Protein AF-A0A8X6F4W1-F1 (afdb_monomer)

Organism: Trichonephila clavata (NCBI:txid2740835)

Sequence (147 aa):
MKTSKLTLVCDIYQLTNKDGKNIQKLVREIEEGKGVAEKFRNRIFKKSSYNASTILLTKIVYKYQGREETLSLLHYAISYKNDQAVKDLLEEAKKQKLLKEVLNEEMTTKHSDGREETHTILTDAISRRDNDMIRAVLKISESMSSN

Structure (mmCIF, N/CA/C/O backbone):
data_AF-A0A8X6F4W1-F1
#
_entry.id   AF-A0A8X6F4W1-F1
#
loop_
_atom_site.group_PDB
_atom_site.id
_atom_site.type_symbol
_atom_site.label_atom_id
_atom_site.label_alt_id
_atom_site.label_comp_id
_atom_site.label_asym_id
_atom_site.label_entity_id
_atom_site.label_seq_id
_atom_site.pdbx_PDB_ins_code
_atom_site.Cartn_x
_atom_site.Cartn_y
_atom_site.Cartn_z
_atom_site.occupancy
_atom_site.B_iso_or_equiv
_atom_site.auth_seq_id
_atom_site.auth_comp_id
_atom_site.auth_asym_id
_atom_site.auth_atom_id
_atom_site.pdbx_PDB_model_num
ATOM 1 N N . MET A 1 1 ? 11.846 -21.231 -9.385 1.00 37.22 1 MET A N 1
ATOM 2 C CA . MET A 1 1 ? 11.665 -19.763 -9.299 1.00 37.22 1 MET A CA 1
ATOM 3 C C . MET A 1 1 ? 12.869 -19.172 -8.574 1.00 37.22 1 MET A C 1
ATOM 5 O O . MET A 1 1 ? 13.155 -19.626 -7.475 1.00 37.22 1 MET A O 1
ATOM 9 N N . LYS A 1 2 ? 13.628 -18.248 -9.187 1.00 34.72 2 LYS A N 1
ATOM 10 C CA . LYS A 1 2 ? 14.707 -17.523 -8.486 1.00 34.72 2 LYS A CA 1
ATOM 11 C C . LYS A 1 2 ? 14.066 -16.511 -7.533 1.00 34.72 2 LYS A C 1
ATOM 13 O O . LYS A 1 2 ? 13.211 -15.743 -7.956 1.00 34.72 2 LYS A O 1
ATOM 18 N N . THR A 1 3 ? 14.456 -16.560 -6.265 1.00 40.00 3 THR A N 1
ATOM 19 C CA . THR A 1 3 ? 13.919 -15.742 -5.173 1.00 40.00 3 THR A CA 1
ATOM 20 C C . THR A 1 3 ? 14.368 -14.292 -5.300 1.00 40.00 3 THR A C 1
ATOM 22 O O . THR A 1 3 ? 15.565 -14.002 -5.262 1.00 40.00 3 THR A O 1
ATOM 25 N N . SER A 1 4 ? 13.410 -13.386 -5.434 1.00 56.12 4 SER A N 1
ATOM 26 C CA . SER A 1 4 ? 13.617 -11.943 -5.353 1.00 56.12 4 SER A CA 1
ATOM 27 C C . SER A 1 4 ? 14.029 -11.543 -3.937 1.00 56.12 4 SER A C 1
ATOM 29 O O . SER A 1 4 ? 13.562 -12.135 -2.962 1.00 56.12 4 SER A O 1
ATOM 31 N N . LYS A 1 5 ? 14.919 -10.554 -3.802 1.00 59.38 5 LYS A N 1
ATOM 32 C CA . LYS A 1 5 ? 15.388 -10.091 -2.488 1.00 59.38 5 LYS A CA 1
ATOM 33 C C . LYS A 1 5 ? 14.600 -8.848 -2.082 1.00 59.38 5 LYS A C 1
ATOM 35 O O . LYS A 1 5 ? 14.753 -7.795 -2.697 1.00 59.38 5 LYS A O 1
ATOM 40 N N . LEU A 1 6 ? 13.771 -8.997 -1.052 1.00 62.94 6 LEU A N 1
ATOM 41 C CA . LEU A 1 6 ? 13.005 -7.915 -0.439 1.00 62.94 6 LEU A CA 1
ATOM 42 C C . LEU A 1 6 ? 13.872 -7.176 0.590 1.00 62.94 6 LEU A C 1
ATOM 44 O O . LEU A 1 6 ? 14.382 -7.785 1.534 1.00 62.94 6 LEU A O 1
ATOM 48 N N . THR A 1 7 ? 13.996 -5.866 0.429 1.00 64.00 7 THR A N 1
ATOM 49 C CA . THR A 1 7 ? 14.605 -4.942 1.390 1.00 64.00 7 THR A CA 1
ATOM 50 C C . THR A 1 7 ? 13.541 -3.925 1.801 1.00 64.00 7 THR A C 1
ATOM 52 O O . THR A 1 7 ? 12.703 -3.544 0.998 1.00 64.00 7 THR A O 1
ATOM 55 N N . LEU A 1 8 ? 13.519 -3.491 3.057 1.00 60.09 8 LEU A N 1
ATOM 56 C CA . LEU A 1 8 ? 12.562 -2.482 3.522 1.00 60.09 8 LEU A CA 1
ATOM 57 C C . LEU A 1 8 ? 13.291 -1.169 3.767 1.00 60.09 8 LEU A C 1
ATOM 59 O O . LEU A 1 8 ? 14.370 -1.189 4.360 1.00 60.09 8 LEU A O 1
ATOM 63 N N . VAL A 1 9 ? 12.700 -0.056 3.338 1.00 58.97 9 VAL A N 1
ATOM 64 C CA . VAL A 1 9 ? 13.258 1.288 3.523 1.00 58.97 9 VAL A CA 1
ATOM 65 C C . VAL A 1 9 ? 12.139 2.215 3.993 1.00 58.97 9 VAL A C 1
ATOM 67 O O . VAL A 1 9 ? 11.059 2.243 3.422 1.00 58.97 9 VAL A O 1
ATOM 70 N N . CYS A 1 10 ? 12.362 2.966 5.066 1.00 50.44 10 CYS A N 1
ATOM 71 C CA . CYS A 1 10 ? 11.440 4.015 5.492 1.00 50.44 10 CYS A CA 1
ATOM 72 C C . CYS A 1 10 ? 12.254 5.291 5.661 1.00 50.44 10 CYS A C 1
ATOM 74 O O . CYS A 1 10 ? 13.130 5.351 6.521 1.00 50.44 10 CYS A O 1
ATOM 76 N N . ASP A 1 11 ? 11.974 6.286 4.824 1.00 43.34 11 ASP A N 1
ATOM 77 C CA . ASP A 1 11 ? 12.757 7.526 4.780 1.00 43.34 11 ASP A CA 1
ATOM 78 C C . ASP A 1 11 ? 12.350 8.505 5.894 1.00 43.34 11 ASP A C 1
ATOM 80 O O . ASP A 1 11 ? 13.105 9.402 6.258 1.00 43.34 11 ASP A O 1
ATOM 84 N N . ILE A 1 12 ? 11.160 8.310 6.471 1.00 41.66 12 ILE A N 1
ATOM 85 C CA . ILE A 1 12 ? 10.542 9.229 7.439 1.00 41.66 12 ILE A CA 1
ATOM 86 C C . ILE A 1 12 ? 10.860 8.834 8.891 1.00 41.66 12 ILE A C 1
ATOM 88 O O . ILE A 1 12 ? 10.790 9.664 9.795 1.00 41.66 12 ILE A O 1
ATOM 92 N N . TYR A 1 13 ? 11.232 7.568 9.125 1.00 50.06 13 TYR A N 1
ATOM 93 C CA . TYR A 1 13 ? 11.576 7.027 10.442 1.00 50.06 13 TYR A CA 1
ATOM 94 C C . TYR A 1 13 ? 12.642 5.933 10.327 1.00 50.06 13 TYR A C 1
ATOM 96 O O . TYR A 1 13 ? 12.531 5.038 9.492 1.00 50.06 13 TYR A O 1
ATOM 104 N N . GLN A 1 14 ? 13.631 5.930 11.229 1.00 53.22 14 GLN A N 1
ATOM 105 C CA . GLN A 1 14 ? 14.532 4.782 11.364 1.00 53.22 14 GLN A CA 1
ATOM 106 C C . GLN A 1 14 ? 13.733 3.567 11.854 1.00 53.22 14 GLN A C 1
ATOM 108 O O . GLN A 1 14 ? 13.318 3.513 13.013 1.00 53.22 14 GLN A O 1
ATOM 113 N N . LEU A 1 15 ? 13.506 2.589 10.972 1.00 59.09 15 LEU A N 1
ATOM 114 C CA . LEU A 1 15 ? 12.886 1.321 11.351 1.00 59.09 15 LEU A CA 1
ATOM 115 C C . LEU A 1 15 ? 13.782 0.607 12.363 1.00 59.09 15 LEU A C 1
ATOM 117 O O . LEU A 1 15 ? 14.956 0.348 12.090 1.00 59.09 15 LEU A O 1
ATOM 121 N N . THR A 1 16 ? 13.231 0.215 13.511 1.00 64.94 16 THR A N 1
ATOM 122 C CA . THR A 1 16 ? 13.954 -0.715 14.381 1.00 64.94 16 THR A CA 1
ATOM 123 C C . THR A 1 16 ? 14.037 -2.091 13.708 1.00 64.94 16 THR A C 1
ATOM 125 O O . THR A 1 16 ? 13.191 -2.460 12.887 1.00 64.94 16 THR A O 1
ATOM 128 N N . ASN A 1 17 ? 15.000 -2.927 14.114 1.00 70.62 17 ASN A N 1
ATOM 129 C CA . ASN A 1 17 ? 15.096 -4.320 13.643 1.00 70.62 17 ASN A CA 1
ATOM 130 C C . ASN A 1 17 ? 13.787 -5.114 13.834 1.00 70.62 17 ASN A C 1
ATOM 132 O O . ASN A 1 17 ? 13.512 -6.069 13.104 1.00 70.62 17 ASN A O 1
ATOM 136 N N . LYS A 1 18 ? 12.976 -4.742 14.831 1.00 76.69 18 LYS A N 1
ATOM 137 C CA . LYS A 1 18 ? 11.679 -5.361 15.102 1.00 76.69 18 LYS A CA 1
ATOM 138 C C . LYS A 1 18 ? 10.595 -4.857 14.150 1.00 76.69 18 LYS A C 1
ATOM 140 O O . LYS A 1 18 ? 9.824 -5.676 13.650 1.00 76.69 18 LYS A O 1
ATOM 145 N N . ASP A 1 19 ? 10.563 -3.557 13.871 1.00 73.81 19 ASP A N 1
ATOM 146 C CA . ASP A 1 19 ? 9.617 -2.969 12.915 1.00 73.81 19 ASP A CA 1
ATOM 147 C C . ASP A 1 19 ? 9.851 -3.533 11.517 1.00 73.81 19 ASP A C 1
ATOM 149 O O . ASP A 1 19 ? 8.899 -3.959 10.869 1.00 73.81 19 ASP A O 1
ATOM 153 N N . GLY A 1 20 ? 11.117 -3.690 11.115 1.00 76.56 20 GLY A N 1
ATOM 154 C CA . GLY A 1 20 ? 11.479 -4.365 9.869 1.00 76.56 20 GLY A CA 1
ATOM 155 C C . GLY A 1 20 ? 10.904 -5.785 9.773 1.00 76.56 20 GLY A C 1
ATOM 156 O O . GLY A 1 20 ? 10.246 -6.118 8.790 1.00 76.56 20 GLY A O 1
ATOM 157 N N . LYS A 1 21 ? 11.063 -6.625 10.807 1.00 81.44 21 LYS A N 1
ATOM 158 C CA . LYS A 1 21 ? 10.488 -7.990 10.818 1.00 81.44 21 LYS A CA 1
ATOM 159 C C . LYS A 1 21 ? 8.960 -7.988 10.729 1.00 81.44 21 LYS A C 1
ATOM 161 O O . LYS A 1 21 ? 8.380 -8.823 10.035 1.00 81.44 21 LYS A O 1
ATOM 166 N N . ASN A 1 22 ? 8.314 -7.061 11.426 1.00 85.56 22 ASN A N 1
ATOM 167 C CA . ASN A 1 22 ? 6.862 -6.934 11.437 1.00 85.56 22 ASN A CA 1
ATOM 168 C C . ASN A 1 22 ? 6.313 -6.462 10.087 1.00 85.56 22 ASN A C 1
ATOM 170 O O . ASN A 1 22 ? 5.343 -7.033 9.594 1.00 85.56 22 ASN A O 1
ATOM 174 N N . ILE A 1 23 ? 6.968 -5.489 9.455 1.00 83.88 23 ILE A N 1
ATOM 175 C CA . ILE A 1 23 ? 6.639 -5.038 8.102 1.00 83.88 23 ILE A CA 1
ATOM 176 C C . ILE A 1 23 ? 6.868 -6.175 7.100 1.00 83.88 23 ILE A C 1
ATOM 178 O O . ILE A 1 23 ? 5.998 -6.425 6.281 1.00 83.88 23 ILE A O 1
ATOM 182 N N . GLN A 1 24 ? 7.956 -6.951 7.198 1.00 83.44 24 GLN A N 1
ATOM 183 C CA . GLN A 1 24 ? 8.148 -8.124 6.327 1.00 83.44 24 GLN A CA 1
ATOM 184 C C . GLN A 1 24 ? 7.044 -9.172 6.494 1.00 83.44 24 GLN A C 1
ATOM 186 O O . GLN A 1 24 ? 6.725 -9.898 5.554 1.00 83.44 24 GLN A O 1
ATOM 191 N N . LYS A 1 25 ? 6.496 -9.320 7.705 1.00 88.19 25 LYS A N 1
ATOM 192 C CA . LYS A 1 25 ? 5.337 -10.186 7.924 1.00 88.19 25 LYS A CA 1
ATOM 193 C C . LYS A 1 25 ? 4.107 -9.593 7.244 1.00 88.19 25 LYS A C 1
ATOM 195 O O . LYS A 1 25 ? 3.456 -10.301 6.498 1.00 88.19 25 LYS A O 1
ATOM 200 N N . LEU A 1 26 ? 3.844 -8.302 7.437 1.00 88.44 26 LEU A N 1
ATOM 201 C CA . LEU A 1 26 ? 2.737 -7.596 6.792 1.00 88.44 26 LEU A CA 1
ATOM 202 C C . LEU A 1 26 ? 2.789 -7.701 5.260 1.00 88.44 26 LEU A C 1
ATOM 204 O O . LEU A 1 26 ? 1.774 -7.981 4.638 1.00 88.44 26 LEU A O 1
ATOM 208 N N . VAL A 1 27 ? 3.973 -7.530 4.673 1.00 87.75 27 VAL A N 1
ATOM 209 C CA . VAL A 1 27 ? 4.210 -7.666 3.232 1.00 87.75 27 VAL A CA 1
ATOM 210 C C . VAL A 1 27 ? 3.829 -9.060 2.748 1.00 87.75 27 VAL A C 1
ATOM 212 O O . VAL A 1 27 ? 3.021 -9.167 1.838 1.00 87.75 27 VAL A O 1
ATOM 215 N N . ARG A 1 28 ? 4.305 -10.123 3.407 1.00 88.69 28 ARG A N 1
ATOM 216 C CA . ARG A 1 28 ? 3.932 -11.505 3.054 1.00 88.69 28 ARG A CA 1
ATOM 217 C C . ARG A 1 28 ? 2.430 -11.757 3.114 1.00 88.69 28 ARG A C 1
ATOM 219 O O . ARG A 1 28 ? 1.883 -12.443 2.267 1.00 88.69 28 ARG A O 1
ATOM 226 N N . GLU A 1 29 ? 1.754 -11.178 4.096 1.00 90.94 29 GLU A N 1
ATOM 227 C CA . GLU A 1 29 ? 0.300 -11.300 4.225 1.00 90.94 29 GLU A CA 1
ATOM 228 C C . GLU A 1 29 ? -0.418 -10.627 3.048 1.00 90.94 29 GLU A C 1
ATOM 230 O O . GLU A 1 29 ? -1.398 -11.168 2.539 1.00 90.94 29 GLU A O 1
ATOM 235 N N . ILE A 1 30 ? 0.108 -9.496 2.563 1.00 91.06 30 ILE A N 1
ATOM 236 C CA . ILE A 1 30 ? -0.375 -8.860 1.335 1.00 91.06 30 ILE A CA 1
ATOM 237 C C . ILE A 1 30 ? -0.163 -9.783 0.127 1.00 91.06 30 ILE A C 1
ATOM 239 O O . ILE A 1 30 ? -1.101 -9.960 -0.651 1.00 91.06 30 ILE A O 1
ATOM 243 N N . GLU A 1 31 ? 1.019 -10.397 -0.006 1.00 88.62 31 GLU A N 1
ATOM 244 C CA . GLU A 1 31 ? 1.325 -11.343 -1.092 1.00 88.62 31 GLU A CA 1
ATOM 245 C C . GLU A 1 31 ? 0.399 -12.570 -1.080 1.00 88.62 31 GLU A C 1
ATOM 247 O O . GLU A 1 31 ? 0.020 -13.083 -2.129 1.00 88.62 31 GLU A O 1
ATOM 252 N N . GLU A 1 32 ? 0.002 -13.022 0.111 1.00 90.75 32 GLU A N 1
ATOM 253 C CA . GLU A 1 32 ? -0.919 -14.142 0.333 1.00 90.75 32 GLU A CA 1
ATOM 254 C C . GLU A 1 32 ? -2.405 -13.758 0.172 1.00 90.75 32 GLU A C 1
ATOM 256 O O . GLU A 1 32 ? -3.286 -14.586 0.413 1.00 90.75 32 GLU A O 1
ATOM 261 N N . GLY A 1 33 ? -2.712 -12.513 -0.212 1.00 89.31 33 GLY A N 1
ATOM 262 C CA . GLY A 1 33 ? -4.088 -12.045 -0.404 1.00 89.31 33 GLY A CA 1
ATOM 263 C C . GLY A 1 33 ? -4.843 -11.753 0.899 1.00 89.31 33 GLY A C 1
ATOM 264 O O . GLY A 1 33 ? -6.071 -11.653 0.894 1.00 89.31 33 GLY A O 1
ATOM 265 N N . LYS A 1 34 ? -4.147 -11.637 2.039 1.00 90.88 34 LYS A N 1
ATOM 266 C CA . LYS A 1 34 ? -4.768 -11.348 3.339 1.00 90.88 34 LYS A CA 1
ATOM 267 C C . LYS A 1 34 ? -4.935 -9.841 3.547 1.00 90.88 34 LYS A C 1
ATOM 269 O O . LYS A 1 34 ? -4.149 -9.031 3.060 1.00 90.88 34 LYS A O 1
ATOM 274 N N . GLY A 1 35 ? -5.960 -9.466 4.311 1.00 88.94 35 GLY A N 1
ATOM 275 C CA . GLY A 1 35 ? -6.182 -8.082 4.734 1.00 88.94 35 GLY A CA 1
ATOM 276 C C . GLY A 1 35 ? -5.174 -7.599 5.778 1.00 88.94 35 GLY A C 1
ATOM 277 O O . GLY A 1 35 ? -4.531 -8.387 6.471 1.00 88.94 35 GLY A O 1
ATOM 278 N N . VAL A 1 36 ? -5.095 -6.281 5.947 1.00 89.19 36 VAL A N 1
ATOM 279 C CA . VAL A 1 36 ? -4.193 -5.598 6.886 1.00 89.19 36 VAL A CA 1
ATOM 280 C C . VAL A 1 36 ? -4.927 -4.670 7.855 1.00 89.19 36 VAL A C 1
ATOM 282 O O . VAL A 1 36 ? -4.353 -3.706 8.359 1.00 89.19 36 VAL A O 1
ATOM 285 N N . ALA A 1 37 ? -6.200 -4.949 8.140 1.00 86.81 37 ALA A N 1
ATOM 286 C CA . ALA A 1 37 ? -7.028 -4.198 9.081 1.00 86.81 37 ALA A CA 1
ATOM 287 C C . ALA A 1 37 ? -6.391 -4.066 10.477 1.00 86.81 37 ALA A C 1
ATOM 289 O O . ALA A 1 37 ? -5.560 -4.873 10.892 1.00 86.81 37 ALA A O 1
ATOM 290 N N . GLU A 1 38 ? -6.860 -3.100 11.267 1.00 82.38 38 GLU A N 1
ATOM 291 C CA . GLU A 1 38 ? -6.348 -2.807 12.616 1.00 82.38 38 GLU A CA 1
ATOM 292 C C . GLU A 1 38 ? -6.272 -4.045 13.522 1.00 82.38 38 GLU A C 1
ATOM 294 O O . GLU A 1 38 ? -5.237 -4.325 14.126 1.00 82.38 38 GLU A O 1
ATOM 299 N N . LYS A 1 39 ? -7.336 -4.859 13.544 1.00 81.94 39 LYS A N 1
ATOM 300 C CA . LYS A 1 39 ? -7.378 -6.124 14.298 1.00 81.94 39 LYS A CA 1
ATOM 301 C C . LYS A 1 39 ? -6.263 -7.096 13.899 1.00 81.94 39 LYS A C 1
ATOM 303 O O . LYS A 1 39 ? -5.776 -7.849 14.738 1.00 81.94 39 LYS A O 1
ATOM 308 N N . PHE A 1 40 ? -5.881 -7.092 12.624 1.00 81.25 40 PHE A N 1
ATOM 309 C CA . PHE A 1 40 ? -4.820 -7.928 12.085 1.00 81.25 40 PHE A CA 1
ATOM 310 C C . PHE A 1 40 ? -3.451 -7.337 12.422 1.00 81.25 40 PHE A C 1
ATOM 312 O O . PHE A 1 40 ? -2.588 -8.042 12.943 1.00 81.25 40 PHE A O 1
ATOM 319 N N . ARG A 1 41 ? -3.288 -6.019 12.254 1.00 81.25 41 ARG A N 1
ATOM 320 C CA . ARG A 1 41 ? -2.073 -5.299 12.653 1.00 81.25 41 ARG A CA 1
ATOM 321 C C . ARG A 1 41 ? -1.776 -5.468 14.133 1.00 81.25 41 ARG A C 1
ATOM 323 O O . ARG A 1 41 ? -0.626 -5.716 14.446 1.00 81.25 41 ARG A O 1
ATOM 330 N N . ASN A 1 42 ? -2.768 -5.482 15.022 1.00 83.06 42 ASN A N 1
ATOM 331 C CA . ASN A 1 42 ? -2.565 -5.747 16.456 1.00 83.06 42 ASN A CA 1
ATOM 332 C C . ASN A 1 42 ? -1.970 -7.139 16.762 1.00 83.06 42 ASN A C 1
ATOM 334 O O . ASN A 1 42 ? -1.417 -7.350 17.840 1.00 83.06 42 ASN A O 1
ATOM 338 N N . ARG A 1 43 ? -2.065 -8.100 15.830 1.00 84.25 43 ARG A N 1
ATOM 339 C CA . ARG A 1 43 ? -1.400 -9.414 15.937 1.00 84.25 43 ARG A CA 1
ATOM 340 C C . ARG A 1 43 ? 0.064 -9.373 15.486 1.00 84.25 43 ARG A C 1
ATOM 342 O O . ARG A 1 43 ? 0.824 -10.281 15.812 1.00 84.25 43 ARG A O 1
ATOM 349 N N . ILE A 1 44 ? 0.448 -8.360 14.711 1.00 82.75 44 ILE A N 1
ATOM 350 C CA . ILE A 1 44 ? 1.799 -8.166 14.163 1.00 82.75 44 ILE A CA 1
ATOM 351 C C . ILE A 1 44 ? 2.566 -7.128 14.998 1.00 82.75 44 ILE A C 1
ATOM 353 O O . ILE A 1 44 ? 3.674 -7.375 15.471 1.00 82.75 44 ILE A O 1
ATOM 357 N N . PHE A 1 45 ? 1.954 -5.973 15.220 1.00 80.25 45 PHE A N 1
ATOM 358 C CA . PHE A 1 45 ? 2.456 -4.838 15.976 1.00 80.25 45 PHE A CA 1
ATOM 359 C C . PHE A 1 45 ? 1.815 -4.812 17.365 1.00 80.25 45 PHE A C 1
ATOM 361 O O . PHE A 1 45 ? 0.610 -5.000 17.515 1.00 80.25 45 PHE A O 1
ATOM 368 N N . LYS A 1 46 ? 2.613 -4.541 18.405 1.00 77.81 46 LYS A N 1
ATOM 369 C CA . LYS A 1 46 ? 2.058 -4.280 19.740 1.00 77.81 46 LYS A CA 1
ATOM 370 C C . LYS A 1 46 ? 1.392 -2.905 19.722 1.00 77.81 46 LYS A C 1
ATOM 372 O O . LYS A 1 46 ? 2.001 -1.954 19.246 1.00 77.81 46 LYS A O 1
ATOM 377 N N . LYS A 1 47 ? 0.197 -2.779 20.309 1.00 71.06 47 LYS A N 1
ATOM 378 C CA . LYS A 1 47 ? -0.563 -1.514 20.353 1.00 71.06 47 LYS A CA 1
ATOM 379 C C . LYS A 1 47 ? 0.259 -0.326 20.880 1.00 71.06 47 LYS A C 1
ATOM 381 O O . LYS A 1 47 ? 0.132 0.772 20.364 1.00 71.06 47 LYS A O 1
ATOM 386 N N . SER A 1 48 ? 1.138 -0.555 21.858 1.00 70.25 48 SER A N 1
ATOM 387 C CA . SER A 1 48 ? 2.001 0.477 22.454 1.00 70.25 48 SER A CA 1
ATOM 388 C C . SER A 1 48 ? 3.196 0.901 21.589 1.00 70.25 48 SER A C 1
ATOM 390 O O . SER A 1 48 ? 3.880 1.853 21.940 1.00 70.25 48 SER A O 1
ATOM 392 N N . SER A 1 49 ? 3.491 0.181 20.503 1.00 66.31 49 SER A N 1
ATOM 393 C CA . SER A 1 49 ? 4.600 0.463 19.579 1.00 66.31 49 SER A CA 1
ATOM 394 C C . SER A 1 49 ? 4.128 0.633 18.132 1.00 66.31 49 SER A C 1
ATOM 396 O O . SER A 1 49 ? 4.945 0.661 17.220 1.00 66.31 49 SER A O 1
ATOM 398 N N . TYR A 1 50 ? 2.814 0.649 17.905 1.00 72.25 50 TYR A N 1
ATOM 399 C CA . TYR A 1 50 ? 2.208 0.771 16.587 1.00 72.25 50 TYR A CA 1
ATOM 400 C C . TYR A 1 50 ? 2.076 2.253 16.235 1.00 72.25 50 TYR A C 1
ATOM 402 O O . TYR A 1 50 ? 1.265 2.962 16.828 1.00 72.25 50 TYR A O 1
ATOM 410 N N . ASN A 1 51 ? 2.862 2.706 15.260 1.00 77.56 51 ASN A N 1
ATOM 411 C CA . ASN A 1 51 ? 2.660 3.996 14.613 1.00 77.56 51 ASN A CA 1
ATOM 412 C C . ASN A 1 51 ? 2.025 3.755 13.238 1.00 77.56 51 ASN A C 1
ATOM 414 O O . ASN A 1 51 ? 2.686 3.281 12.310 1.00 77.56 51 ASN A O 1
ATOM 418 N N . ALA A 1 52 ? 0.729 4.053 13.128 1.00 78.19 52 ALA A N 1
ATOM 419 C CA . ALA A 1 52 ? -0.037 3.878 11.899 1.00 78.19 52 ALA A CA 1
ATOM 420 C C . ALA A 1 52 ? 0.579 4.653 10.727 1.00 78.19 52 ALA A C 1
ATOM 422 O O . ALA A 1 52 ? 0.716 4.102 9.638 1.00 78.19 52 ALA A O 1
ATOM 423 N N . SER A 1 53 ? 1.017 5.891 10.973 1.00 79.81 53 SER A N 1
ATOM 424 C CA . SER A 1 53 ? 1.644 6.758 9.975 1.00 79.81 53 SER A CA 1
ATOM 425 C C . SER A 1 53 ? 2.922 6.139 9.418 1.00 79.81 53 SER A C 1
ATOM 427 O O . SER A 1 53 ? 3.117 6.115 8.207 1.00 79.81 53 SER A O 1
ATOM 429 N N . THR A 1 54 ? 3.761 5.558 10.284 1.00 76.69 54 THR A N 1
ATOM 430 C CA . THR A 1 54 ? 4.985 4.866 9.854 1.00 76.69 54 THR A CA 1
ATOM 431 C C . THR A 1 54 ? 4.669 3.702 8.920 1.00 76.69 54 THR A C 1
ATOM 433 O O . THR A 1 54 ? 5.333 3.553 7.902 1.00 76.69 54 THR A O 1
ATOM 436 N N . ILE A 1 55 ? 3.654 2.889 9.224 1.00 80.25 55 ILE A N 1
ATOM 437 C CA . ILE A 1 55 ? 3.291 1.730 8.390 1.00 80.25 55 ILE A CA 1
ATOM 438 C C . ILE A 1 55 ? 2.698 2.174 7.053 1.00 80.25 55 ILE A C 1
ATOM 440 O O . ILE A 1 55 ? 3.070 1.636 6.015 1.00 80.25 55 ILE A O 1
ATOM 444 N N . LEU A 1 56 ? 1.797 3.157 7.080 1.00 86.25 56 LEU A N 1
ATOM 445 C CA . LEU A 1 56 ? 1.130 3.676 5.886 1.00 86.25 56 LEU A CA 1
ATOM 446 C C . LEU A 1 56 ? 2.114 4.281 4.879 1.00 86.25 56 LEU A C 1
ATOM 448 O O . LEU A 1 56 ? 1.932 4.111 3.677 1.00 86.25 56 LEU A O 1
ATOM 452 N N . LEU A 1 57 ? 3.161 4.939 5.378 1.00 85.81 57 LEU A N 1
ATOM 453 C CA . LEU A 1 57 ? 4.178 5.617 4.572 1.00 85.81 57 LEU A CA 1
ATOM 454 C C . LEU A 1 57 ? 5.484 4.809 4.456 1.00 85.81 57 LEU A C 1
ATOM 456 O O . LEU A 1 57 ? 6.521 5.321 4.037 1.00 85.81 57 LEU A O 1
ATOM 460 N N . THR A 1 58 ? 5.471 3.535 4.856 1.00 83.94 58 THR A N 1
ATOM 461 C CA . THR A 1 58 ? 6.624 2.648 4.668 1.00 83.94 58 THR A CA 1
ATOM 462 C C . THR A 1 58 ? 6.832 2.373 3.182 1.00 83.94 58 THR A C 1
ATOM 464 O O . THR A 1 58 ? 5.874 2.072 2.461 1.00 83.94 58 THR A O 1
ATOM 467 N N . LYS A 1 59 ? 8.100 2.382 2.752 1.00 85.38 59 LYS A N 1
ATOM 468 C CA . LYS A 1 59 ? 8.502 1.961 1.415 1.00 85.38 59 LYS A CA 1
ATOM 469 C C . LYS A 1 59 ? 9.125 0.561 1.434 1.00 85.38 59 LYS A C 1
ATOM 471 O O . LYS A 1 59 ? 9.762 0.096 2.384 1.00 85.38 59 LYS A O 1
ATOM 476 N N . ILE A 1 60 ? 8.889 -0.160 0.358 1.00 84.56 60 ILE A N 1
ATOM 477 C CA . ILE A 1 60 ? 9.323 -1.527 0.139 1.00 84.56 60 ILE A CA 1
ATOM 478 C C . ILE A 1 60 ? 10.243 -1.491 -1.063 1.00 84.56 60 ILE A C 1
ATOM 480 O O . ILE A 1 60 ? 9.831 -1.083 -2.142 1.00 84.56 60 ILE A O 1
ATOM 484 N N . VAL A 1 61 ? 11.479 -1.933 -0.875 1.00 84.12 61 VAL A N 1
ATOM 485 C CA . VAL A 1 61 ? 12.466 -2.035 -1.942 1.00 84.12 61 VAL A CA 1
ATOM 486 C C . VAL A 1 61 ? 12.528 -3.475 -2.425 1.00 84.12 61 VAL A C 1
ATOM 488 O O . VAL A 1 61 ? 12.914 -4.397 -1.705 1.00 84.12 61 VAL A O 1
ATOM 491 N N . TYR A 1 62 ? 12.169 -3.678 -3.677 1.00 74.12 62 TYR A N 1
ATOM 492 C CA . TYR A 1 62 ? 12.161 -4.969 -4.327 1.00 74.12 62 TYR A CA 1
ATOM 493 C C . TYR A 1 62 ? 13.224 -5.003 -5.420 1.00 74.12 62 TYR A C 1
ATOM 495 O O . TYR A 1 62 ? 13.197 -4.201 -6.351 1.00 74.12 62 TYR A O 1
ATOM 503 N N . LYS A 1 63 ? 14.176 -5.940 -5.317 1.00 79.56 63 LYS A N 1
ATOM 504 C CA . LYS A 1 63 ? 15.226 -6.118 -6.331 1.00 79.56 63 LYS A CA 1
ATOM 505 C C . LYS A 1 63 ? 14.982 -7.383 -7.141 1.00 79.56 63 LYS A C 1
ATOM 507 O O . LYS A 1 63 ? 14.960 -8.488 -6.587 1.00 79.56 63 LYS A O 1
ATOM 512 N N . TYR A 1 64 ? 14.863 -7.228 -8.457 1.00 70.88 64 TYR A N 1
ATOM 513 C CA . TYR A 1 64 ? 14.650 -8.327 -9.393 1.00 70.88 64 TYR A CA 1
ATOM 514 C C . TYR A 1 64 ? 15.374 -8.084 -10.719 1.00 70.88 64 TYR A C 1
ATOM 516 O O . TYR A 1 64 ? 15.172 -7.064 -11.362 1.00 70.88 64 TYR A O 1
ATOM 524 N N . GLN A 1 65 ? 16.216 -9.037 -11.135 1.00 74.31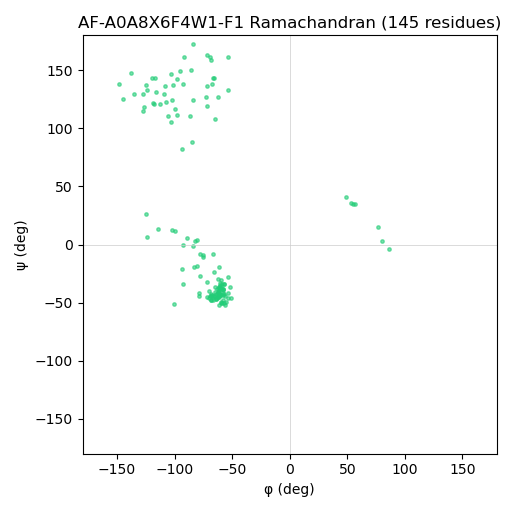 65 GLN A N 1
ATOM 525 C CA . GLN A 1 65 ? 16.907 -9.038 -12.439 1.00 74.31 65 GLN A CA 1
ATOM 526 C C . GLN A 1 65 ? 17.617 -7.715 -12.808 1.00 74.31 65 GLN A C 1
ATOM 528 O O . GLN A 1 65 ? 17.581 -7.279 -13.953 1.00 74.31 65 GLN A O 1
ATOM 533 N N . GLY A 1 66 ? 18.278 -7.068 -11.843 1.00 75.44 66 GLY A N 1
ATOM 534 C CA . GLY A 1 66 ? 18.976 -5.794 -12.077 1.00 75.44 66 GLY A CA 1
ATOM 535 C C . GLY A 1 66 ? 18.064 -4.563 -12.088 1.00 75.44 66 GLY A C 1
ATOM 536 O O . GLY A 1 66 ? 18.557 -3.460 -12.295 1.00 75.44 66 GLY A O 1
ATOM 537 N N . ARG A 1 67 ? 16.765 -4.745 -11.825 1.00 79.44 67 ARG A N 1
ATOM 538 C CA . ARG A 1 67 ? 15.803 -3.688 -11.519 1.00 79.44 67 ARG A CA 1
ATOM 539 C C . ARG A 1 67 ? 15.624 -3.575 -10.009 1.00 79.44 67 ARG A C 1
ATOM 541 O O . ARG A 1 67 ? 15.609 -4.587 -9.301 1.00 79.44 67 ARG A O 1
ATOM 548 N N . GLU A 1 68 ? 15.472 -2.355 -9.528 1.00 86.88 68 GLU A N 1
ATOM 549 C CA . GLU A 1 68 ? 15.155 -2.043 -8.139 1.00 86.88 68 GLU A CA 1
ATOM 550 C C . GLU A 1 68 ? 13.925 -1.143 -8.115 1.00 86.88 68 GLU A C 1
ATOM 552 O O . GLU A 1 68 ? 13.942 -0.060 -8.687 1.00 86.88 68 GLU A O 1
ATOM 557 N N . GLU A 1 69 ? 12.845 -1.616 -7.503 1.00 85.19 69 GLU A N 1
ATOM 558 C CA . GLU A 1 69 ? 11.610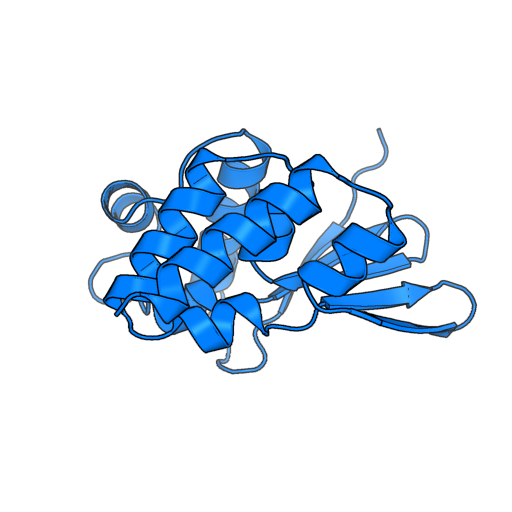 -0.853 -7.333 1.00 85.19 69 GLU A CA 1
ATOM 559 C C . GLU A 1 69 ? 11.447 -0.477 -5.867 1.00 85.19 69 GLU A C 1
ATOM 561 O O . GLU A 1 69 ? 11.509 -1.341 -4.995 1.00 85.19 69 GLU A O 1
ATOM 566 N N . THR A 1 70 ? 11.204 0.796 -5.600 1.00 89.56 70 THR A N 1
ATOM 567 C CA . THR A 1 70 ? 10.826 1.314 -4.290 1.00 89.56 70 THR A CA 1
ATOM 568 C C . THR A 1 70 ? 9.345 1.656 -4.348 1.00 89.56 70 THR A C 1
ATOM 570 O O . THR A 1 70 ? 8.958 2.584 -5.047 1.00 89.56 70 THR A O 1
ATOM 573 N N . LEU A 1 71 ? 8.515 0.897 -3.639 1.00 87.31 71 LEU A N 1
ATOM 574 C CA . LEU A 1 71 ? 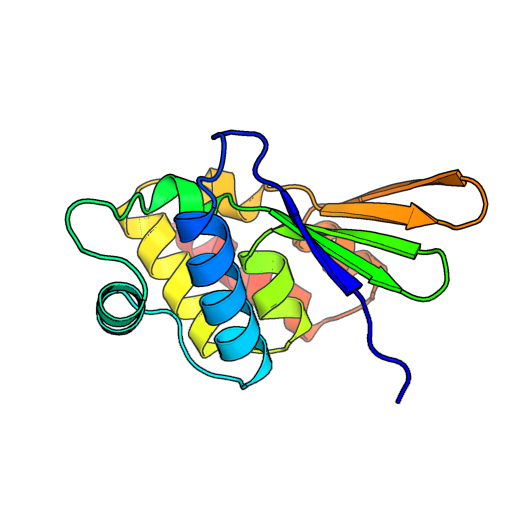7.053 0.976 -3.676 1.00 87.31 71 LEU A CA 1
ATOM 575 C C . LEU A 1 71 ? 6.509 1.386 -2.309 1.00 87.31 71 LEU A C 1
ATOM 577 O O . LEU A 1 71 ? 6.996 0.901 -1.292 1.00 87.31 71 LEU A O 1
ATOM 581 N N . SER A 1 72 ? 5.453 2.197 -2.252 1.00 89.25 72 SER A N 1
ATOM 582 C CA . SER A 1 72 ? 4.694 2.337 -1.002 1.00 89.25 72 SER A CA 1
ATOM 583 C C . SER A 1 72 ? 3.931 1.04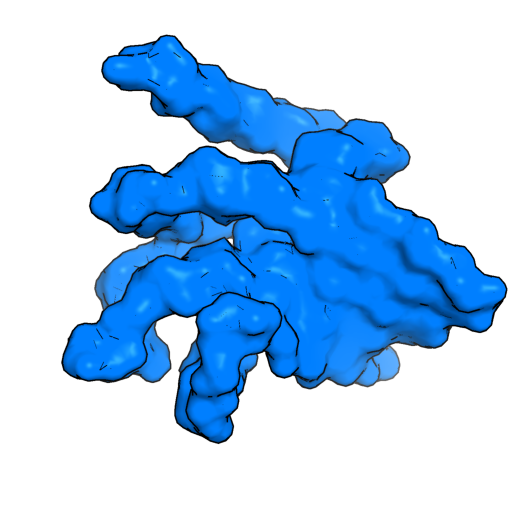5 -0.681 1.00 89.25 72 SER A C 1
ATOM 585 O O . SER A 1 72 ? 3.675 0.217 -1.560 1.00 89.25 72 SER A O 1
ATOM 587 N N . LEU A 1 73 ? 3.519 0.865 0.576 1.00 89.50 73 LEU A N 1
ATOM 588 C CA . LEU A 1 73 ? 2.717 -0.296 0.977 1.00 89.50 73 LEU A CA 1
ATOM 589 C C . LEU A 1 73 ? 1.387 -0.388 0.202 1.00 89.50 73 LEU A C 1
ATOM 591 O O . LEU A 1 73 ? 0.935 -1.486 -0.122 1.00 89.50 73 LEU A O 1
ATOM 595 N N . LEU A 1 74 ? 0.788 0.762 -0.137 1.00 90.50 74 LEU A N 1
ATOM 596 C CA . LEU A 1 74 ? -0.422 0.822 -0.958 1.00 90.50 74 LEU A CA 1
ATOM 597 C C . LEU A 1 74 ? -0.149 0.391 -2.405 1.00 90.50 74 LEU A C 1
ATOM 599 O O . LEU A 1 74 ? -0.875 -0.463 -2.908 1.00 90.50 74 LEU A O 1
ATOM 603 N N . HIS A 1 75 ? 0.910 0.905 -3.046 1.00 88.50 75 HIS A N 1
ATOM 604 C CA . HIS A 1 75 ? 1.334 0.422 -4.370 1.00 88.50 75 HIS A CA 1
ATOM 605 C C . HIS A 1 75 ? 1.539 -1.088 -4.359 1.00 88.50 75 HIS A C 1
ATOM 607 O O . HIS A 1 75 ? 1.061 -1.794 -5.238 1.00 88.50 75 HIS A O 1
ATOM 613 N N . TYR A 1 76 ? 2.226 -1.586 -3.333 1.00 87.81 76 TYR A N 1
ATOM 614 C CA . TYR A 1 76 ? 2.522 -3.000 -3.205 1.00 87.81 76 TYR A CA 1
ATOM 615 C C . TYR A 1 76 ? 1.245 -3.850 -3.110 1.00 87.81 76 TYR A C 1
ATOM 617 O O . TYR A 1 76 ? 1.118 -4.847 -3.817 1.00 87.81 76 TYR A O 1
ATOM 625 N N . ALA A 1 77 ? 0.257 -3.432 -2.311 1.00 90.00 77 ALA A N 1
ATOM 626 C CA . ALA A 1 77 ? -1.037 -4.114 -2.226 1.00 90.00 77 ALA A CA 1
ATOM 627 C C . ALA A 1 77 ? -1.805 -4.126 -3.556 1.00 90.00 77 ALA A C 1
ATOM 629 O O . ALA A 1 77 ? -2.398 -5.145 -3.914 1.00 90.00 77 ALA A O 1
ATOM 630 N N . ILE A 1 78 ? -1.754 -3.021 -4.300 1.00 86.44 78 ILE A N 1
ATOM 631 C CA . ILE A 1 78 ? -2.382 -2.906 -5.617 1.00 86.44 78 ILE A CA 1
ATOM 632 C C . ILE A 1 78 ? -1.692 -3.822 -6.639 1.00 86.44 78 ILE A C 1
ATOM 634 O O . ILE A 1 78 ? -2.374 -4.565 -7.341 1.00 86.44 78 ILE A O 1
ATOM 638 N N . SER A 1 79 ? -0.356 -3.849 -6.675 1.00 81.50 79 SER A N 1
ATOM 639 C CA . SER A 1 79 ? 0.423 -4.712 -7.579 1.00 81.50 79 SER A CA 1
ATOM 640 C C . SER A 1 79 ? 0.144 -6.204 -7.375 1.00 81.50 79 SER A C 1
ATOM 642 O O . SER A 1 79 ? 0.199 -6.980 -8.328 1.00 81.50 79 SER A O 1
ATOM 644 N N . TYR A 1 80 ? -0.194 -6.609 -6.148 1.00 85.25 80 TYR A N 1
ATOM 645 C CA . TYR A 1 80 ? -0.613 -7.976 -5.818 1.00 85.25 80 TYR A CA 1
ATOM 646 C C . TYR A 1 80 ? -2.127 -8.204 -5.941 1.00 85.25 80 TYR A C 1
ATOM 648 O O . TYR A 1 80 ? -2.609 -9.284 -5.604 1.00 85.25 80 TYR A O 1
ATOM 656 N N . LYS A 1 81 ? -2.884 -7.215 -6.436 1.00 85.25 81 LYS A N 1
ATOM 657 C CA . LYS A 1 81 ? -4.345 -7.270 -6.612 1.00 85.25 81 LYS A CA 1
ATOM 658 C C . L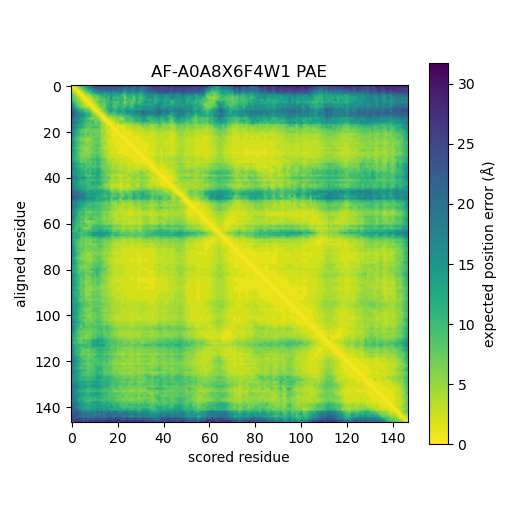YS A 1 81 ? -5.080 -7.663 -5.326 1.00 85.25 81 LYS A C 1
ATOM 660 O O . LYS A 1 81 ? -6.070 -8.392 -5.348 1.00 85.25 81 LYS A O 1
ATOM 665 N N . ASN A 1 82 ? -4.567 -7.210 -4.183 1.00 89.50 82 ASN A N 1
ATOM 666 C CA . ASN A 1 82 ? -5.130 -7.519 -2.877 1.00 89.50 82 ASN A CA 1
ATOM 667 C C . ASN A 1 82 ? -6.101 -6.413 -2.445 1.00 89.50 82 ASN A C 1
ATOM 669 O O . ASN A 1 82 ? -5.761 -5.524 -1.660 1.00 89.50 82 ASN A O 1
ATOM 673 N N . ASP A 1 83 ? -7.332 -6.491 -2.951 1.00 86.56 83 ASP A N 1
ATOM 674 C CA . ASP A 1 83 ? -8.384 -5.496 -2.705 1.00 86.56 83 ASP A CA 1
ATOM 675 C C . ASP A 1 83 ? -8.686 -5.295 -1.215 1.00 86.56 83 ASP A C 1
ATOM 677 O O . ASP A 1 83 ? -8.982 -4.181 -0.773 1.00 86.56 83 ASP A O 1
ATOM 681 N N . GLN A 1 84 ? -8.589 -6.363 -0.414 1.00 90.31 84 GLN A N 1
ATOM 682 C CA . GLN A 1 84 ? -8.827 -6.274 1.023 1.00 90.31 84 GLN A CA 1
ATOM 683 C C . GLN A 1 84 ? -7.727 -5.463 1.712 1.00 90.31 84 GLN A C 1
ATOM 685 O O . GLN A 1 84 ? -8.033 -4.597 2.531 1.00 90.31 84 GLN A O 1
ATOM 690 N N . ALA A 1 85 ? -6.458 -5.702 1.373 1.00 92.00 85 ALA A N 1
ATOM 691 C CA . ALA A 1 85 ? -5.358 -4.913 1.909 1.00 92.00 85 ALA A CA 1
ATOM 692 C C . ALA A 1 85 ? -5.431 -3.452 1.447 1.00 92.00 85 ALA A C 1
ATOM 694 O O . ALA A 1 85 ? -5.245 -2.554 2.265 1.00 92.00 85 ALA A O 1
ATOM 695 N N . VAL A 1 86 ? -5.772 -3.206 0.177 1.00 89.81 86 VAL A N 1
ATOM 696 C CA . VAL A 1 86 ? -6.004 -1.852 -0.353 1.00 89.81 86 VAL A CA 1
ATOM 697 C C . VAL A 1 86 ? -7.070 -1.134 0.470 1.00 89.81 86 VAL A C 1
ATOM 699 O O . VAL A 1 86 ? -6.823 -0.048 0.992 1.00 89.81 86 VAL A O 1
ATOM 702 N N . LYS A 1 87 ? -8.235 -1.760 0.661 1.00 87.88 87 LYS A N 1
ATOM 703 C CA . LYS A 1 87 ? -9.320 -1.190 1.464 1.00 87.88 87 LYS A CA 1
ATOM 704 C C . LYS A 1 87 ? -8.875 -0.898 2.899 1.00 87.88 87 LYS A C 1
ATOM 706 O O . LYS A 1 87 ? -9.092 0.209 3.388 1.00 87.88 87 LYS A O 1
ATOM 711 N N . ASP A 1 88 ? -8.217 -1.855 3.548 1.00 91.38 88 ASP A N 1
ATOM 712 C CA . ASP A 1 88 ? -7.767 -1.728 4.936 1.00 91.38 88 ASP A CA 1
ATOM 713 C C . ASP A 1 88 ? -6.730 -0.603 5.124 1.00 91.38 88 ASP A C 1
ATOM 715 O O . ASP A 1 88 ? -6.762 0.103 6.137 1.00 91.38 88 ASP A O 1
ATOM 719 N N . LEU A 1 89 ? -5.814 -0.426 4.163 1.00 91.25 89 LEU A N 1
ATOM 720 C CA . LEU A 1 89 ? -4.817 0.651 4.170 1.00 91.25 89 LEU A CA 1
ATOM 721 C C . LEU A 1 89 ? -5.472 2.021 4.000 1.00 91.25 89 LEU A C 1
ATOM 723 O O . LEU A 1 89 ? -5.134 2.956 4.721 1.00 91.25 89 LEU A O 1
ATOM 727 N N . LEU A 1 90 ? -6.433 2.142 3.087 1.00 89.06 90 LEU A N 1
ATOM 728 C CA . LEU A 1 90 ? -7.124 3.403 2.821 1.00 89.06 90 LEU A CA 1
ATOM 729 C C . LEU A 1 90 ? -8.050 3.809 3.966 1.00 89.06 90 LEU A C 1
ATOM 731 O O . LEU A 1 90 ? -8.111 4.986 4.318 1.00 89.06 90 LEU A O 1
ATOM 735 N N . GLU A 1 91 ? -8.762 2.854 4.567 1.00 87.94 91 GLU A N 1
ATOM 736 C CA . GLU A 1 91 ? -9.566 3.107 5.765 1.00 87.94 91 GLU A CA 1
ATOM 737 C C . GLU A 1 91 ? -8.691 3.591 6.923 1.00 87.94 91 GLU A C 1
ATOM 739 O O . GLU A 1 91 ? -9.048 4.547 7.612 1.00 87.94 91 GLU A O 1
ATOM 744 N N . GLU A 1 92 ? -7.523 2.978 7.118 1.00 89.25 92 GLU A N 1
ATOM 745 C CA . GLU A 1 92 ? -6.583 3.441 8.133 1.00 89.25 92 GLU A CA 1
ATOM 746 C C . GLU A 1 92 ? -6.025 4.828 7.798 1.00 89.25 92 GLU A C 1
ATOM 748 O O . GLU A 1 92 ? -6.013 5.699 8.664 1.00 89.25 92 GLU A O 1
ATOM 753 N N . ALA A 1 93 ? -5.640 5.083 6.547 1.00 88.88 93 ALA A N 1
ATOM 754 C CA . ALA A 1 93 ? -5.170 6.397 6.118 1.00 88.88 93 ALA A CA 1
ATOM 755 C C . ALA A 1 93 ? -6.232 7.487 6.338 1.00 88.88 93 ALA A C 1
ATOM 757 O O . ALA A 1 93 ? -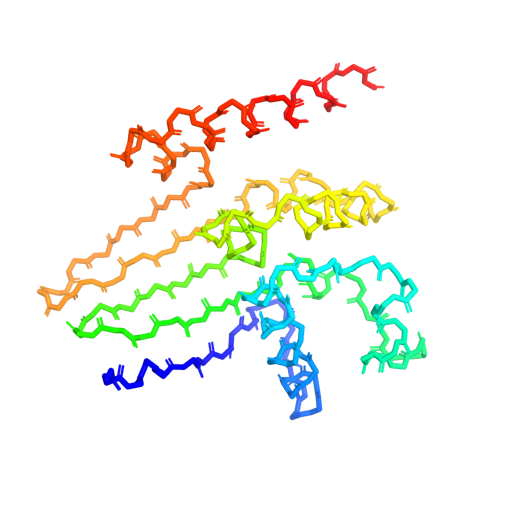5.901 8.579 6.799 1.00 88.88 93 ALA A O 1
ATOM 758 N N . LYS A 1 94 ? -7.518 7.181 6.104 1.00 86.94 94 LYS A N 1
ATOM 759 C CA . LYS A 1 94 ? -8.644 8.072 6.437 1.00 86.94 94 LYS A CA 1
ATOM 760 C C . LYS A 1 94 ? -8.702 8.375 7.933 1.00 86.94 94 LYS A C 1
ATOM 762 O O . LYS A 1 94 ? -8.752 9.546 8.305 1.00 86.94 94 LYS A O 1
ATOM 767 N N . LYS A 1 95 ? -8.644 7.351 8.793 1.00 87.75 95 LYS A N 1
ATOM 768 C CA . LYS A 1 95 ? -8.651 7.526 10.260 1.00 87.75 95 LYS A CA 1
ATOM 769 C C . LYS A 1 95 ? -7.496 8.404 10.744 1.00 87.75 95 LYS A C 1
ATOM 771 O O . LYS A 1 95 ? -7.692 9.229 11.631 1.00 87.75 95 LYS A O 1
ATOM 776 N N . GLN A 1 96 ? -6.317 8.238 10.147 1.00 87.31 96 GLN A N 1
ATOM 777 C CA . GLN A 1 96 ? -5.114 8.993 10.501 1.00 87.31 96 GLN A CA 1
ATOM 778 C C . GLN A 1 96 ? -5.023 10.364 9.813 1.00 87.31 96 GLN A C 1
ATOM 780 O O . GLN A 1 96 ? -4.077 11.099 10.072 1.00 87.31 96 GLN A O 1
ATOM 785 N N . LYS A 1 97 ? -5.991 10.728 8.956 1.00 89.00 97 LYS A N 1
ATOM 786 C CA . LYS A 1 97 ? -5.965 11.946 8.123 1.00 89.00 97 LYS A CA 1
ATOM 787 C C . LYS A 1 97 ? -4.725 12.037 7.215 1.00 89.00 97 LYS A C 1
ATOM 789 O O . LYS A 1 97 ? -4.241 13.128 6.958 1.00 89.00 97 LYS A O 1
ATOM 794 N N . LEU A 1 98 ? -4.249 10.889 6.726 1.00 88.88 98 LEU A N 1
ATOM 795 C CA . LEU A 1 98 ? -3.065 10.740 5.863 1.00 88.88 98 LEU A CA 1
ATOM 796 C C . LEU A 1 98 ? -3.402 10.246 4.451 1.00 88.88 98 LEU A C 1
ATOM 798 O O . LEU A 1 98 ? -2.541 9.766 3.718 1.00 88.88 98 LEU A O 1
ATOM 802 N N . LEU A 1 99 ? -4.681 10.263 4.074 1.00 86.12 99 LEU A N 1
ATOM 803 C CA . LEU A 1 99 ? -5.116 9.690 2.802 1.00 86.12 99 LEU A CA 1
ATOM 804 C C . LEU A 1 99 ? -4.463 10.387 1.601 1.00 86.12 99 LEU A C 1
ATOM 806 O O . LEU A 1 99 ? -4.095 9.718 0.638 1.00 86.12 99 LEU A O 1
ATOM 810 N N . LYS A 1 100 ? -4.299 11.714 1.667 1.00 85.12 100 LYS A N 1
ATOM 811 C CA . LYS A 1 100 ? -3.658 12.491 0.602 1.00 85.12 100 LYS A CA 1
ATOM 812 C C . LYS A 1 100 ? -2.185 12.115 0.471 1.00 85.12 100 LYS A C 1
ATOM 814 O O . LYS A 1 100 ? -1.713 11.930 -0.642 1.00 85.12 100 LYS A O 1
ATOM 819 N N . GLU A 1 101 ? -1.479 11.996 1.583 1.00 87.88 101 GLU A N 1
ATOM 820 C CA . GLU A 1 101 ? -0.073 11.615 1.651 1.00 87.88 101 GLU A CA 1
ATOM 821 C C . GLU A 1 101 ? 0.111 10.216 1.064 1.00 87.88 101 GLU A C 1
ATOM 823 O O . GLU A 1 101 ? 0.854 10.046 0.108 1.00 87.88 101 GLU A O 1
ATOM 828 N N . VAL A 1 102 ? -0.670 9.241 1.536 1.00 88.94 102 VAL A N 1
ATOM 829 C CA . VAL A 1 102 ? -0.590 7.841 1.092 1.00 88.94 102 VAL A CA 1
ATOM 830 C C . VAL A 1 102 ? -0.860 7.670 -0.408 1.00 88.94 102 VAL A C 1
ATOM 832 O O . VAL A 1 102 ? -0.227 6.829 -1.046 1.00 88.94 102 VAL A O 1
ATOM 835 N N . LEU A 1 103 ? -1.787 8.442 -0.983 1.00 86.19 103 LEU A N 1
ATOM 836 C CA . LEU A 1 103 ? -2.098 8.379 -2.417 1.00 86.19 103 LEU A CA 1
ATOM 837 C C . LEU A 1 103 ? -1.080 9.109 -3.298 1.00 86.19 103 LEU A C 1
ATOM 839 O O . LEU A 1 103 ? -0.926 8.741 -4.461 1.00 86.19 103 LEU A O 1
ATOM 843 N N . ASN A 1 104 ? -0.411 10.130 -2.757 1.00 86.88 104 ASN A N 1
ATOM 844 C CA . ASN A 1 104 ? 0.618 10.891 -3.467 1.00 86.88 104 ASN A CA 1
ATOM 845 C C . ASN A 1 104 ? 2.031 10.350 -3.236 1.00 86.88 104 ASN A C 1
ATOM 847 O O . ASN A 1 104 ? 2.971 10.905 -3.795 1.00 86.88 104 ASN A O 1
ATOM 851 N N . GLU A 1 105 ? 2.193 9.292 -2.437 1.00 88.50 105 GLU A N 1
ATOM 852 C CA . GLU A 1 105 ? 3.477 8.611 -2.323 1.00 88.50 105 GLU A CA 1
ATOM 853 C C . GLU A 1 105 ? 3.977 8.207 -3.707 1.00 88.50 105 GLU A C 1
ATOM 855 O O . GLU A 1 105 ? 3.242 7.640 -4.518 1.00 88.50 105 GLU A O 1
ATOM 860 N N . GLU A 1 106 ? 5.244 8.498 -3.959 1.00 89.06 106 GLU A N 1
ATOM 861 C CA . GLU A 1 106 ? 5.900 8.175 -5.213 1.00 89.06 106 GLU A CA 1
ATOM 862 C C . GLU A 1 106 ? 6.589 6.818 -5.104 1.00 89.06 106 GLU A C 1
ATOM 864 O O . GLU A 1 106 ? 7.238 6.491 -4.102 1.00 89.06 106 GLU A O 1
ATOM 869 N N . MET A 1 107 ? 6.460 6.034 -6.167 1.00 87.94 107 MET A N 1
ATOM 870 C CA . MET A 1 107 ? 7.314 4.897 -6.423 1.00 87.94 107 MET A CA 1
ATOM 871 C C . MET A 1 107 ? 8.465 5.273 -7.344 1.00 87.94 107 MET A C 1
ATOM 873 O O . MET A 1 107 ? 8.3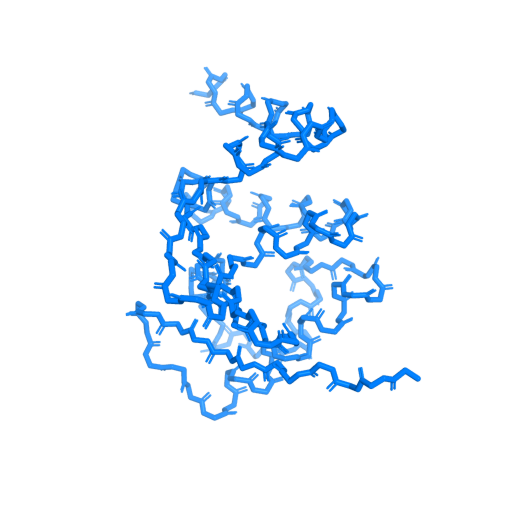22 6.095 -8.248 1.00 87.94 107 MET A O 1
ATOM 877 N N . THR A 1 108 ? 9.586 4.593 -7.161 1.00 90.69 108 THR A N 1
ATOM 878 C CA . THR A 1 108 ? 10.772 4.774 -7.993 1.00 90.69 108 THR A CA 1
ATOM 879 C C . THR A 1 108 ? 11.184 3.437 -8.571 1.00 90.69 108 THR A C 1
ATOM 881 O O . THR A 1 108 ? 11.193 2.427 -7.873 1.00 90.69 108 THR A O 1
ATOM 884 N N . THR A 1 109 ? 11.544 3.423 -9.845 1.00 87.25 109 THR A N 1
ATOM 885 C CA . THR A 1 109 ? 12.141 2.273 -10.510 1.00 87.25 109 THR A CA 1
ATOM 886 C C . THR A 1 109 ? 13.521 2.645 -10.998 1.00 87.25 109 THR A C 1
ATOM 888 O O . THR A 1 109 ? 13.663 3.515 -11.849 1.00 87.25 109 THR A O 1
ATOM 891 N N . LYS A 1 110 ? 14.530 1.911 -10.545 1.00 90.00 110 LYS A N 1
ATOM 892 C CA . LYS A 1 110 ? 15.884 1.972 -11.073 1.00 90.00 110 LYS A CA 1
ATOM 893 C C . LYS A 1 110 ? 16.154 0.781 -11.982 1.00 90.00 110 LYS A C 1
ATOM 895 O O . LYS A 1 110 ? 15.990 -0.375 -11.584 1.00 90.00 110 LYS A O 1
ATOM 900 N N . HIS A 1 111 ? 16.560 1.069 -13.209 1.00 87.44 111 HIS A N 1
ATOM 901 C CA . HIS A 1 111 ? 16.880 0.095 -14.243 1.00 87.44 111 HIS A CA 1
ATOM 902 C C . HIS A 1 111 ? 18.368 -0.269 -14.230 1.00 87.44 111 HIS A C 1
ATOM 904 O O . HIS A 1 111 ? 19.214 0.451 -13.696 1.00 87.44 111 HIS A O 1
ATOM 910 N N . SER A 1 112 ? 18.698 -1.402 -14.849 1.00 85.56 112 SER A N 1
ATOM 911 C CA . SER A 1 112 ? 20.070 -1.912 -14.934 1.00 85.56 112 SER A CA 1
ATOM 912 C C . SER A 1 112 ? 21.003 -1.026 -15.764 1.00 85.56 112 SER A C 1
ATOM 914 O O . SER A 1 112 ? 22.212 -1.057 -15.550 1.00 85.56 112 SER A O 1
ATOM 916 N N . ASP A 1 113 ? 20.454 -0.226 -16.680 1.00 89.25 113 ASP A N 1
ATOM 917 C CA . ASP A 1 113 ? 21.175 0.777 -17.473 1.00 89.25 113 ASP A CA 1
ATOM 918 C C . ASP A 1 113 ? 21.388 2.107 -16.721 1.00 89.25 113 ASP A C 1
ATOM 920 O O . ASP A 1 113 ? 21.940 3.054 -17.276 1.00 89.25 113 ASP A O 1
ATOM 924 N N . GLY A 1 114 ? 20.968 2.178 -15.453 1.00 86.81 114 GLY A N 1
ATOM 925 C CA . GLY A 1 114 ? 21.107 3.352 -14.598 1.00 86.81 114 GLY A CA 1
ATOM 926 C C . GLY A 1 114 ? 19.979 4.372 -14.730 1.00 86.81 114 GLY A C 1
ATOM 927 O O . GLY A 1 114 ? 19.972 5.327 -13.954 1.00 86.81 114 GLY A O 1
ATOM 928 N N . ARG A 1 115 ? 19.016 4.183 -15.646 1.00 90.56 115 ARG A N 1
ATOM 929 C CA . ARG A 1 115 ? 17.830 5.046 -15.713 1.00 90.56 115 ARG A CA 1
ATOM 930 C C . ARG A 1 115 ? 16.966 4.877 -14.470 1.00 90.56 115 ARG A C 1
ATOM 932 O O . ARG A 1 115 ? 16.815 3.772 -13.949 1.00 90.56 115 ARG A O 1
ATOM 939 N N . GLU A 1 116 ? 16.383 5.982 -14.030 1.00 92.38 116 GLU A N 1
ATOM 940 C CA . GLU A 1 116 ? 15.495 6.038 -12.877 1.00 92.38 116 GLU A CA 1
ATOM 941 C C . GLU A 1 116 ? 14.190 6.723 -13.279 1.00 92.38 116 GLU A C 1
ATOM 943 O O . GLU A 1 116 ? 14.205 7.780 -13.909 1.00 92.38 116 GLU A O 1
ATOM 948 N N . GLU A 1 117 ? 13.068 6.088 -12.961 1.00 90.00 117 GLU A N 1
ATOM 949 C CA . GLU A 1 117 ? 11.728 6.565 -13.287 1.00 90.00 117 GLU A CA 1
ATOM 950 C C . GLU A 1 117 ? 10.906 6.683 -12.006 1.00 90.00 117 GLU A C 1
ATOM 952 O O . GLU A 1 117 ? 10.860 5.744 -11.209 1.00 90.00 117 GLU A O 1
ATOM 957 N N . THR A 1 118 ? 10.222 7.810 -11.834 1.00 91.56 118 THR A N 1
ATOM 958 C CA . THR A 1 118 ? 9.377 8.075 -10.666 1.00 91.56 118 THR A CA 1
ATOM 959 C C . THR A 1 118 ? 7.927 8.216 -11.098 1.00 91.56 118 THR A C 1
ATOM 961 O O . THR A 1 118 ? 7.616 8.948 -12.037 1.00 91.56 118 THR A O 1
ATOM 964 N N . HIS A 1 119 ? 7.037 7.511 -10.406 1.00 88.50 119 HIS A N 1
ATOM 965 C CA . HIS A 1 119 ? 5.612 7.477 -10.707 1.00 88.50 119 HIS A CA 1
ATOM 966 C C . HIS A 1 119 ? 4.787 7.547 -9.422 1.00 88.50 119 HIS A C 1
ATOM 968 O O . HIS A 1 119 ? 5.186 7.019 -8.392 1.00 88.50 119 HIS A O 1
ATOM 974 N N . THR A 1 120 ? 3.608 8.156 -9.480 1.00 88.62 120 THR A N 1
ATOM 975 C CA . THR A 1 120 ? 2.567 7.951 -8.465 1.00 88.62 120 THR A CA 1
ATOM 976 C C . THR A 1 120 ? 1.779 6.687 -8.801 1.00 88.62 120 THR A C 1
ATOM 978 O O . THR A 1 120 ? 1.904 6.153 -9.907 1.00 88.62 120 THR A O 1
ATOM 981 N N . ILE A 1 121 ? 0.887 6.253 -7.901 1.00 86.56 121 ILE A N 1
ATOM 982 C CA . ILE A 1 121 ? 0.015 5.089 -8.149 1.00 86.56 121 ILE A CA 1
ATOM 983 C C . ILE A 1 121 ? -0.751 5.278 -9.461 1.00 86.56 121 ILE A C 1
ATOM 985 O O . ILE A 1 121 ? -0.872 4.357 -10.266 1.00 86.56 121 ILE A O 1
ATOM 989 N N . LEU A 1 122 ? -1.250 6.493 -9.699 1.00 86.56 122 LEU A N 1
ATOM 990 C CA . LEU A 1 122 ? -2.028 6.794 -10.891 1.00 86.56 122 LEU A CA 1
ATOM 991 C C . LEU A 1 122 ? -1.169 6.784 -12.160 1.00 86.56 122 LEU A C 1
ATOM 993 O O . LEU A 1 122 ? -1.588 6.208 -13.163 1.00 86.56 122 LEU A O 1
ATOM 997 N N . THR A 1 123 ? 0.011 7.414 -12.147 1.00 88.88 123 THR A N 1
ATOM 998 C CA . THR A 1 123 ? 0.845 7.475 -13.358 1.00 88.88 123 THR A CA 1
ATOM 999 C C . THR A 1 123 ? 1.468 6.122 -13.696 1.00 88.88 123 THR A C 1
ATOM 1001 O O . THR A 1 123 ? 1.564 5.799 -14.879 1.00 88.88 123 THR A O 1
ATOM 1004 N N . ASP A 1 124 ? 1.788 5.291 -12.698 1.00 85.06 124 ASP A N 1
ATOM 1005 C CA . ASP A 1 124 ? 2.215 3.901 -12.907 1.00 85.06 124 ASP A CA 1
ATOM 1006 C C . ASP A 1 124 ? 1.086 3.064 -13.534 1.00 85.06 124 ASP A C 1
ATOM 1008 O O . ASP A 1 124 ? 1.294 2.410 -14.559 1.00 85.06 124 ASP A O 1
ATOM 1012 N N . ALA A 1 125 ? -0.142 3.166 -13.009 1.00 84.56 125 ALA A N 1
ATOM 1013 C CA . ALA A 1 125 ? -1.310 2.475 -13.560 1.00 84.56 125 ALA A CA 1
ATOM 1014 C C . ALA A 1 125 ? -1.573 2.843 -15.033 1.00 84.56 125 ALA A C 1
ATOM 1016 O O . ALA A 1 125 ? -1.824 1.971 -15.870 1.00 84.56 125 ALA A O 1
ATOM 1017 N N . ILE A 1 126 ? -1.468 4.136 -15.365 1.00 87.62 126 ILE A N 1
ATOM 1018 C CA . ILE A 1 126 ? -1.601 4.644 -16.739 1.00 87.62 126 ILE A CA 1
ATOM 1019 C C . ILE A 1 126 ? -0.479 4.106 -17.632 1.00 87.62 126 ILE A C 1
ATOM 1021 O O . ILE A 1 126 ? -0.760 3.613 -18.726 1.00 87.62 126 ILE A O 1
ATOM 1025 N N . SER A 1 127 ? 0.773 4.160 -17.168 1.00 84.62 127 SER A N 1
ATOM 1026 C CA . SER A 1 127 ? 1.944 3.672 -17.909 1.00 84.62 127 SER A CA 1
ATOM 1027 C C . SER A 1 127 ? 1.813 2.185 -18.259 1.00 84.62 127 SER A C 1
ATOM 1029 O O . SER A 1 127 ? 2.037 1.776 -19.402 1.00 84.62 127 SER A O 1
ATOM 1031 N N . ARG A 1 128 ? 1.326 1.379 -17.307 1.00 80.12 128 ARG A N 1
ATOM 1032 C CA . ARG A 1 128 ? 1.063 -0.059 -17.485 1.00 80.12 128 ARG A CA 1
ATOM 1033 C C . ARG A 1 128 ? -0.195 -0.366 -18.293 1.00 80.12 128 ARG A C 1
ATOM 1035 O O . ARG A 1 128 ? -0.404 -1.523 -18.656 1.00 80.12 128 ARG A O 1
ATOM 1042 N N . ARG A 1 129 ? -1.022 0.644 -18.588 1.00 85.12 129 ARG A N 1
ATOM 1043 C CA . ARG A 1 129 ? -2.361 0.494 -19.185 1.00 85.12 129 ARG A CA 1
ATOM 1044 C C . ARG A 1 129 ? -3.253 -0.446 -18.362 1.00 85.12 129 ARG A C 1
ATOM 1046 O O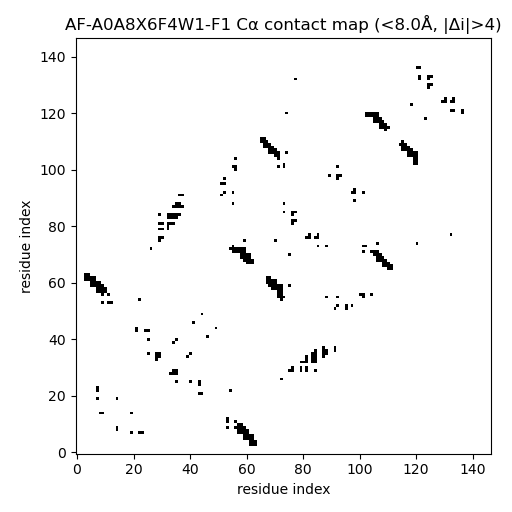 . ARG A 1 129 ? -4.065 -1.188 -18.916 1.00 85.12 129 ARG A O 1
ATOM 1053 N N . ASP A 1 130 ? -3.094 -0.419 -17.040 1.00 81.19 130 ASP A N 1
ATOM 1054 C CA . ASP A 1 130 ? -3.860 -1.243 -16.107 1.00 81.19 130 ASP A CA 1
ATOM 1055 C C . ASP A 1 130 ? -5.185 -0.545 -15.770 1.00 81.19 130 ASP A C 1
ATOM 1057 O O . ASP A 1 130 ? -5.296 0.247 -14.834 1.00 81.19 130 ASP A O 1
ATOM 1061 N N . ASN A 1 131 ? -6.207 -0.809 -16.586 1.00 85.00 131 ASN A N 1
ATOM 1062 C CA . ASN A 1 131 ? -7.521 -0.174 -16.453 1.00 85.00 131 ASN A CA 1
ATOM 1063 C C . ASN A 1 131 ? -8.219 -0.487 -15.122 1.00 85.00 131 ASN A C 1
ATOM 1065 O O . ASN A 1 131 ? -9.000 0.339 -14.643 1.00 85.00 131 ASN A O 1
ATOM 1069 N N . ASP A 1 132 ? -7.956 -1.653 -14.531 1.00 80.81 132 ASP A N 1
ATOM 1070 C CA . ASP A 1 132 ? -8.552 -2.038 -13.252 1.00 80.81 132 ASP A CA 1
ATOM 1071 C C . ASP A 1 132 ? -7.937 -1.206 -12.125 1.00 80.81 132 ASP A C 1
ATOM 1073 O O . ASP A 1 132 ? -8.660 -0.606 -11.324 1.00 80.81 132 ASP A O 1
ATOM 1077 N N . MET A 1 133 ? -6.609 -1.068 -12.134 1.00 77.88 133 MET A N 1
ATOM 1078 C CA . MET A 1 133 ? -5.879 -0.206 -11.209 1.00 77.88 133 MET A CA 1
ATOM 1079 C C . MET A 1 133 ? -6.263 1.271 -11.370 1.00 77.88 133 MET A C 1
ATOM 1081 O O . MET A 1 133 ? -6.525 1.944 -10.373 1.00 77.88 133 MET A O 1
ATOM 1085 N N . ILE A 1 134 ? -6.380 1.772 -12.607 1.00 84.69 134 ILE A N 1
ATOM 1086 C CA . ILE A 1 134 ? -6.834 3.147 -12.883 1.00 84.69 134 ILE A CA 1
ATOM 1087 C C . ILE A 1 134 ? -8.213 3.389 -12.257 1.00 84.69 134 ILE A C 1
ATOM 1089 O O . ILE A 1 134 ? -8.398 4.360 -11.522 1.00 84.69 134 ILE A O 1
ATOM 1093 N N . ARG A 1 135 ? -9.183 2.496 -12.498 1.00 84.81 135 ARG A N 1
ATOM 1094 C CA . ARG A 1 135 ? -10.537 2.614 -11.929 1.00 84.81 135 ARG A CA 1
ATOM 1095 C C . ARG A 1 135 ? -10.526 2.576 -10.406 1.00 84.81 135 ARG A C 1
ATOM 1097 O O . ARG A 1 135 ? -11.245 3.355 -9.781 1.00 84.81 135 ARG A O 1
ATOM 1104 N N . ALA A 1 136 ? -9.725 1.689 -9.815 1.00 77.06 136 ALA A N 1
ATOM 1105 C CA . ALA A 1 136 ? -9.590 1.594 -8.368 1.00 77.06 136 ALA A CA 1
ATOM 1106 C C . ALA A 1 136 ? -9.088 2.920 -7.777 1.00 77.06 136 ALA A C 1
ATOM 1108 O O . ALA A 1 136 ? -9.732 3.467 -6.883 1.00 77.06 136 ALA A O 1
ATOM 1109 N N . VAL A 1 137 ? -8.004 3.480 -8.324 1.00 79.81 137 VAL A N 1
ATOM 1110 C CA . VAL A 1 137 ? -7.421 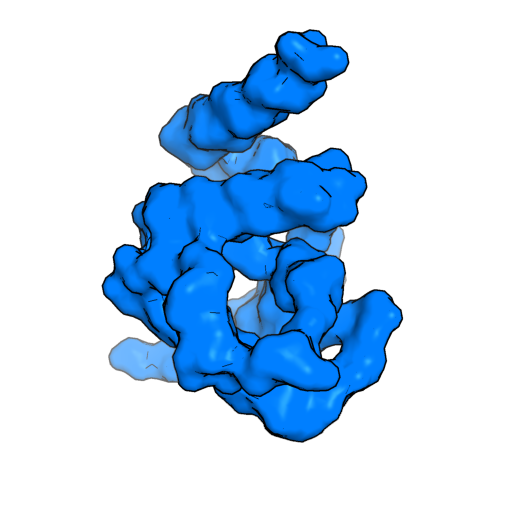4.750 -7.862 1.00 79.81 137 VAL A CA 1
ATOM 1111 C C . VAL A 1 137 ? -8.398 5.913 -8.024 1.00 79.81 137 VAL A C 1
ATOM 1113 O O . VAL A 1 137 ? -8.583 6.682 -7.084 1.00 79.81 137 VAL A O 1
ATOM 1116 N N . LEU A 1 138 ? -9.071 6.028 -9.172 1.00 84.00 138 LEU A N 1
ATOM 1117 C CA . LEU A 1 138 ? -10.044 7.100 -9.411 1.00 84.00 138 LEU A CA 1
ATOM 1118 C C . LEU A 1 138 ? -11.216 7.044 -8.425 1.00 84.00 138 LEU A C 1
ATOM 1120 O O . LEU A 1 138 ? -11.541 8.057 -7.808 1.00 84.00 138 LEU A O 1
ATOM 1124 N N . LYS A 1 139 ? -11.785 5.856 -8.187 1.00 82.19 139 LYS A N 1
ATOM 1125 C CA . LYS A 1 139 ? -12.873 5.664 -7.214 1.00 82.19 139 LYS A CA 1
ATOM 1126 C C . LYS A 1 139 ? -12.460 6.072 -5.797 1.00 82.19 139 LYS A C 1
ATOM 1128 O O . LYS A 1 139 ? -13.266 6.605 -5.031 1.00 82.19 139 LYS A O 1
ATOM 1133 N N . ILE A 1 140 ? -11.207 5.810 -5.428 1.00 75.50 140 ILE A N 1
ATOM 1134 C CA . ILE A 1 140 ? -10.661 6.218 -4.131 1.00 75.50 140 ILE A CA 1
ATOM 1135 C C . ILE A 1 140 ? -10.567 7.745 -4.061 1.00 75.50 140 ILE A C 1
ATOM 1137 O O . ILE A 1 140 ? -11.044 8.322 -3.081 1.00 75.50 140 ILE A O 1
ATOM 1141 N N . SER A 1 141 ? -10.021 8.382 -5.098 1.00 75.88 141 SER A N 1
ATOM 1142 C CA . SER A 1 141 ? -9.860 9.838 -5.194 1.00 75.88 141 SER A CA 1
ATOM 1143 C C . SER A 1 141 ? -11.196 10.588 -5.172 1.00 75.88 141 SER A C 1
ATOM 1145 O O . SER A 1 141 ? -11.330 11.575 -4.455 1.00 75.88 141 SER A O 1
ATOM 1147 N N . GLU A 1 142 ? -12.226 10.097 -5.864 1.00 77.62 142 GLU A N 1
ATOM 1148 C CA . GLU A 1 142 ? -13.576 10.688 -5.837 1.00 77.62 142 GLU A CA 1
ATOM 1149 C C . GLU A 1 142 ? -14.195 10.666 -4.431 1.00 77.62 142 GLU A C 1
ATOM 1151 O O . GLU A 1 142 ? -14.839 11.628 -4.004 1.00 77.62 142 GLU A O 1
ATOM 1156 N N . SER A 1 143 ? -13.931 9.603 -3.658 1.00 67.31 143 SER A N 1
ATOM 1157 C CA . SER A 1 143 ? -14.375 9.502 -2.261 1.00 67.31 143 SER A CA 1
ATOM 1158 C C . SER A 1 143 ? -13.707 10.518 -1.321 1.00 67.31 143 SER A C 1
ATOM 1160 O O . SER A 1 143 ? -14.091 10.606 -0.154 1.00 67.31 143 SER A O 1
ATOM 1162 N N . MET A 1 144 ? -12.703 11.263 -1.803 1.00 63.91 144 MET A N 1
ATOM 1163 C CA . MET A 1 144 ? -12.032 12.338 -1.066 1.00 63.91 144 MET A CA 1
ATOM 1164 C C . MET A 1 144 ? -12.649 13.708 -1.316 1.00 63.91 144 MET A C 1
ATOM 1166 O O . MET A 1 144 ? -12.665 14.523 -0.403 1.00 63.91 144 MET A O 1
ATOM 1170 N N . SER A 1 145 ? -13.141 13.965 -2.530 1.00 57.72 145 SER A N 1
ATOM 1171 C CA . SER A 1 145 ? -13.705 15.264 -2.925 1.00 57.72 145 SER A CA 1
ATOM 1172 C C . SER A 1 145 ? -15.127 15.500 -2.410 1.00 57.72 145 SER A C 1
ATOM 1174 O O . SER A 1 145 ? -15.654 16.594 -2.569 1.00 57.72 145 SER A O 1
ATOM 1176 N N . SER A 1 146 ? -15.752 14.477 -1.820 1.00 52.62 146 SER A N 1
ATOM 1177 C CA . SER A 1 146 ? -17.134 14.522 -1.318 1.00 52.62 146 SER A CA 1
ATOM 1178 C C . SER A 1 146 ? -17.243 14.747 0.203 1.00 52.62 146 SER A C 1
ATOM 1180 O O . SER A 1 146 ? -18.325 14.563 0.753 1.00 52.62 146 SER A O 1
ATOM 1182 N N . ASN A 1 147 ? -16.145 15.111 0.879 1.00 44.56 147 ASN A N 1
ATOM 1183 C CA . ASN A 1 147 ? -16.097 15.494 2.302 1.00 44.56 147 ASN A CA 1
ATOM 1184 C C . ASN A 1 147 ? -15.645 16.947 2.450 1.00 44.56 147 ASN A C 1
ATOM 1186 O O . ASN A 1 147 ? -16.008 17.552 3.482 1.00 44.56 147 ASN A O 1
#

Mean predicted aligned error: 6.91 Å

Foldseek 3Di:
DPDKDKDWDQPVDDQDPLNRVLLVVVLVCLLVLHADAPVNSCVSDPPVGDDLVRLLRIWMWIDDPQKIKTHGPLLSSVVSVNVRNNVRSCVSCVVVVNNVVSQQDKMWMAHNVRDIDIDGQQRVCVVVVPVVSNVVSVVSVVVVVVD

Nearest PDB structures (foldseek):
  8bkf-assembly1_BBB  TM=4.104E-01  e=9.194E+00  Escherichia coli K-12

Secondary structure (DSSP, 8-state):
-PPPEEEEE-SSS---HHHHHHHHHHHHHHHTT----HHHHHHHS-GGG--HHHHHT-EEEEEETTEEEEEEHHHHHHHTT-HHHHHHHHHHHHHTT-HHHHHHPEEEEE-TTS-EEEEEHHHHHHHTT-HHHHHHHHHHHHHHHT-

pLDDT: mean 80.15, std 12.58, range [34.72, 92.38]

Solvent-accessible surface area (backbone atoms only — not comparable to full-atom values): 8240 Å² total; per-residue (Å²): 132,87,82,68,54,80,46,81,47,46,94,90,48,88,70,48,81,63,54,49,55,38,50,55,49,53,52,52,37,30,72,72,60,37,61,54,36,69,80,52,39,55,76,64,36,54,78,93,76,55,53,68,68,59,58,56,64,25,32,41,33,41,41,53,97,62,30,39,36,37,30,34,50,55,52,49,21,54,78,58,67,14,63,54,25,40,50,30,51,51,54,49,23,52,76,71,72,36,46,69,58,57,58,62,43,63,27,39,39,36,43,74,88,69,52,72,49,78,32,35,59,64,56,44,22,57,74,71,66,36,64,67,56,40,51,53,54,50,59,55,54,56,69,59,78,77,112

Radius of gyration: 15.01 Å; Cα contacts (8 Å, |Δi|>4): 202; chains: 1; bounding box: 38×35×42 Å